Protein AF-U2FSF7-F1 (afdb_monomer_lite)

pLDDT: mean 78.2, std 10.99, range [46.97, 90.81]

Sequence (71 aa):
MYLLVQSDRFCELNISKDIINLFDFSKPYVEEEIEVINELTEIIEGQDNVTEDKLVKHFNEQTNFDIIKIS

Secondary structure (DSSP, 8-state):
-EEEEETTEEEEEEEETTEEEEE---SS-HHHHHHHHHHHHHHHHT-TT--HHHHHHHHHHHSS-EEEE--

Radius of gyration: 11.48 Å; chains: 1; bounding box: 27×22×33 Å

Structure (mmCIF, N/CA/C/O backbone):
data_AF-U2FSF7-F1
#
_entry.id   AF-U2FSF7-F1
#
loop_
_atom_site.group_PDB
_atom_site.id
_atom_site.type_symbol
_atom_site.label_atom_id
_atom_site.label_alt_id
_atom_site.label_comp_id
_atom_site.label_asym_id
_atom_site.label_entity_id
_atom_site.label_seq_id
_atom_site.pdbx_PDB_ins_code
_atom_site.Cartn_x
_atom_site.Cartn_y
_atom_site.Cartn_z
_atom_site.occupancy
_atom_site.B_iso_or_equiv
_atom_site.auth_seq_id
_atom_site.auth_comp_id
_atom_site.auth_asym_id
_atom_site.auth_atom_id
_atom_site.pdbx_PDB_model_num
ATOM 1 N N . MET A 1 1 ? -3.636 -9.505 0.714 1.00 77.44 1 MET A N 1
ATOM 2 C CA . MET A 1 1 ? -2.454 -9.259 -0.141 1.00 77.44 1 MET A CA 1
ATOM 3 C C . MET A 1 1 ? -2.802 -8.107 -1.064 1.00 77.44 1 MET A C 1
ATOM 5 O O . MET A 1 1 ? -3.961 -8.021 -1.466 1.00 77.44 1 MET A O 1
ATOM 9 N N . TYR A 1 2 ? -1.852 -7.222 -1.348 1.00 84.75 2 TYR A N 1
ATOM 10 C CA . TYR A 1 2 ? -2.072 -6.031 -2.161 1.00 84.75 2 TYR A CA 1
ATOM 11 C C . TYR A 1 2 ? -1.037 -5.945 -3.283 1.00 84.75 2 TYR A C 1
ATOM 13 O O . TYR A 1 2 ? 0.061 -6.479 -3.152 1.00 84.75 2 TYR A O 1
ATOM 21 N N . LEU A 1 3 ? -1.388 -5.266 -4.371 1.00 83.75 3 LEU A N 1
ATOM 22 C CA . LEU A 1 3 ? -0.428 -4.748 -5.341 1.00 83.75 3 LEU A CA 1
ATOM 23 C C . LEU A 1 3 ? -0.267 -3.257 -5.097 1.00 83.75 3 LEU A C 1
ATOM 25 O O . LEU A 1 3 ? -1.268 -2.556 -4.979 1.00 83.75 3 LEU A O 1
ATOM 29 N N . LEU A 1 4 ? 0.970 -2.785 -5.059 1.00 86.94 4 LEU A N 1
ATOM 30 C CA . LEU A 1 4 ? 1.277 -1.373 -5.212 1.00 86.94 4 LEU A CA 1
ATOM 31 C C . LEU A 1 4 ? 1.593 -1.135 -6.688 1.00 86.94 4 LEU A C 1
ATOM 33 O O . LEU A 1 4 ? 2.458 -1.806 -7.248 1.00 86.94 4 LEU A O 1
ATOM 37 N N . VAL A 1 5 ? 0.880 -0.215 -7.326 1.00 85.31 5 VAL A 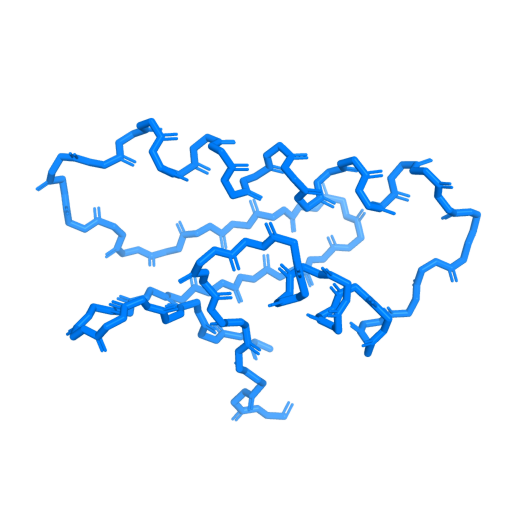N 1
ATOM 38 C CA . VAL A 1 5 ? 0.987 0.064 -8.761 1.00 85.31 5 VAL A CA 1
ATOM 39 C C . VAL A 1 5 ? 1.367 1.523 -8.967 1.00 85.31 5 VAL A C 1
ATOM 41 O O . VAL A 1 5 ? 0.835 2.409 -8.306 1.00 85.31 5 VAL A O 1
ATOM 44 N N . GLN A 1 6 ? 2.270 1.781 -9.910 1.00 85.06 6 GLN A N 1
ATOM 45 C CA . GLN A 1 6 ? 2.580 3.127 -10.379 1.00 85.06 6 GLN A CA 1
ATOM 46 C C . GLN A 1 6 ? 2.821 3.084 -11.883 1.00 85.06 6 GLN A C 1
ATOM 48 O O . GLN A 1 6 ? 3.798 2.495 -12.338 1.00 85.06 6 GLN A O 1
ATOM 53 N N . SER A 1 7 ? 1.957 3.725 -12.668 1.00 82.69 7 SER A N 1
ATOM 54 C CA . SER A 1 7 ? 2.047 3.716 -14.135 1.00 82.69 7 SER A CA 1
ATOM 55 C C . SER A 1 7 ? 2.126 2.291 -14.722 1.00 82.69 7 SER A C 1
ATOM 57 O O . SER A 1 7 ? 1.113 1.601 -14.788 1.00 82.69 7 SER A O 1
ATOM 59 N N . ASP A 1 8 ? 3.308 1.853 -15.165 1.00 78.50 8 ASP A N 1
ATOM 60 C CA . ASP A 1 8 ? 3.593 0.576 -15.828 1.00 78.50 8 ASP A CA 1
ATOM 61 C C . ASP A 1 8 ? 4.341 -0.437 -14.941 1.00 78.50 8 ASP A C 1
ATOM 63 O O . ASP A 1 8 ? 4.667 -1.536 -15.396 1.00 78.50 8 ASP A O 1
ATOM 67 N N . ARG A 1 9 ? 4.586 -0.096 -13.672 1.00 80.38 9 ARG A N 1
ATOM 68 C CA . ARG A 1 9 ? 5.267 -0.948 -12.689 1.00 80.38 9 ARG A CA 1
ATOM 69 C C . ARG A 1 9 ? 4.343 -1.337 -11.542 1.00 80.38 9 ARG A C 1
ATOM 71 O O . ARG A 1 9 ? 3.457 -0.579 -11.150 1.00 80.38 9 ARG A O 1
ATOM 78 N N . PHE A 1 10 ? 4.572 -2.531 -11.005 1.00 81.25 10 PHE A N 1
ATOM 79 C CA . PHE A 1 10 ? 3.876 -3.034 -9.828 1.00 81.25 10 PHE A CA 1
ATOM 80 C C . PHE A 1 10 ? 4.834 -3.795 -8.913 1.00 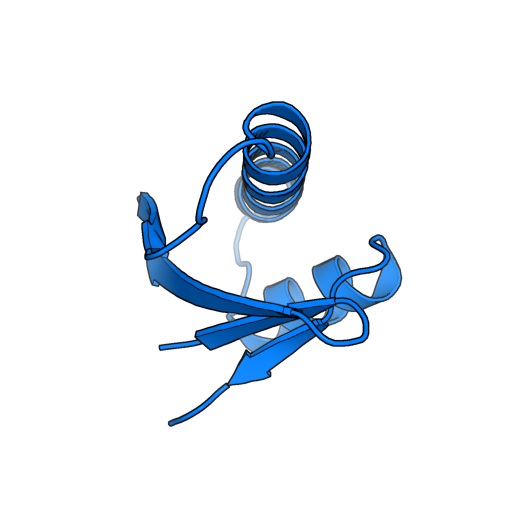81.25 10 PHE A C 1
ATOM 82 O O . PHE A 1 10 ? 5.839 -4.336 -9.374 1.00 81.25 10 PHE A O 1
ATOM 89 N N . CYS A 1 11 ? 4.491 -3.868 -7.632 1.00 81.56 11 CYS A N 1
ATOM 90 C CA . CYS A 1 11 ? 5.126 -4.762 -6.673 1.00 81.56 11 CYS A CA 1
ATOM 91 C C . CYS A 1 11 ? 4.085 -5.345 -5.713 1.00 81.56 11 CYS A C 1
ATOM 93 O O . CYS A 1 11 ? 2.972 -4.825 -5.566 1.00 81.56 11 CYS A O 1
ATOM 95 N N . GLU A 1 12 ? 4.429 -6.461 -5.081 1.00 81.69 12 GLU A N 1
ATOM 96 C CA . GLU A 1 12 ? 3.572 -7.068 -4.071 1.00 81.69 12 GLU A CA 1
ATOM 97 C C . GLU A 1 12 ? 3.747 -6.338 -2.739 1.00 81.69 12 GLU A C 1
ATOM 99 O O . GLU A 1 12 ? 4.858 -6.129 -2.255 1.00 81.69 12 GLU A O 1
ATOM 104 N N . LEU A 1 13 ? 2.628 -5.979 -2.121 1.00 81.38 13 LEU A N 1
ATOM 105 C CA . LEU A 1 13 ? 2.571 -5.300 -0.839 1.00 81.38 13 LEU A CA 1
ATOM 106 C C . LEU A 1 13 ? 1.819 -6.179 0.162 1.00 81.38 13 LEU A C 1
ATOM 108 O O . LEU A 1 13 ? 0.660 -6.571 -0.033 1.00 81.38 13 LEU A O 1
ATOM 112 N N . ASN A 1 14 ? 2.479 -6.479 1.275 1.00 77.44 14 ASN A N 1
ATOM 113 C CA . ASN A 1 14 ? 1.848 -7.106 2.422 1.00 77.44 14 ASN A CA 1
ATOM 114 C C . ASN A 1 14 ? 1.719 -6.083 3.550 1.00 77.44 14 ASN A C 1
ATOM 116 O O . ASN A 1 14 ? 2.726 -5.567 4.029 1.00 77.44 14 ASN A O 1
ATOM 120 N N . ILE A 1 15 ? 0.480 -5.818 3.963 1.00 72.38 15 ILE A N 1
ATOM 121 C CA . ILE A 1 15 ? 0.149 -4.896 5.048 1.00 72.38 15 ILE A CA 1
ATOM 122 C C . ILE A 1 15 ? -0.391 -5.743 6.194 1.00 72.38 15 ILE A C 1
ATOM 124 O O . ILE A 1 15 ? -1.479 -6.311 6.105 1.00 72.38 15 ILE A O 1
ATOM 128 N N . SER A 1 16 ? 0.382 -5.844 7.267 1.00 70.19 16 SER A N 1
ATOM 129 C CA . SER A 1 16 ? -0.059 -6.394 8.547 1.00 70.19 16 SER A CA 1
ATOM 130 C C . SER A 1 16 ? 0.082 -5.319 9.621 1.00 70.19 16 SER A C 1
ATOM 132 O O . SER A 1 16 ? 0.841 -4.373 9.429 1.00 70.19 16 SER A O 1
ATOM 134 N N . LYS A 1 17 ? -0.631 -5.459 10.748 1.00 59.44 17 LYS A N 1
ATOM 135 C CA . LYS A 1 17 ? -0.663 -4.444 11.821 1.00 59.44 17 LYS A CA 1
ATOM 136 C C . LYS A 1 17 ? 0.721 -3.975 12.291 1.00 59.44 17 LYS A C 1
ATOM 138 O O . LYS A 1 17 ? 0.827 -2.841 12.731 1.00 59.44 17 LYS A O 1
ATOM 143 N N . ASP A 1 18 ? 1.739 -4.825 12.158 1.00 57.03 18 ASP A N 1
ATOM 144 C CA . ASP A 1 18 ? 3.082 -4.571 12.684 1.00 57.03 18 ASP A CA 1
ATOM 145 C C . ASP A 1 18 ? 4.185 -4.634 11.608 1.00 57.03 18 ASP A C 1
ATOM 147 O O . ASP A 1 18 ? 5.350 -4.380 11.908 1.00 57.03 18 ASP A O 1
ATOM 151 N N . ILE A 1 19 ? 3.862 -5.031 10.368 1.00 57.47 19 ILE A N 1
ATOM 152 C CA . ILE A 1 19 ? 4.854 -5.249 9.303 1.00 57.47 19 ILE A CA 1
ATOM 153 C C . ILE A 1 19 ? 4.267 -4.857 7.948 1.00 57.47 19 ILE A C 1
ATOM 155 O O . ILE A 1 19 ? 3.271 -5.444 7.509 1.00 57.47 19 ILE A O 1
ATOM 159 N N . ILE A 1 20 ? 4.947 -3.928 7.277 1.00 63.94 20 ILE A N 1
ATOM 160 C CA . ILE A 1 20 ? 4.772 -3.593 5.865 1.00 63.94 20 ILE A CA 1
ATOM 161 C C . ILE A 1 20 ? 5.959 -4.195 5.112 1.00 63.94 20 ILE A C 1
ATOM 163 O O . ILE A 1 20 ? 7.098 -3.804 5.349 1.00 63.94 20 ILE A O 1
ATOM 167 N N . ASN A 1 21 ? 5.698 -5.155 4.226 1.00 63.88 21 ASN A N 1
ATOM 168 C CA . ASN A 1 21 ? 6.727 -5.738 3.367 1.00 63.88 21 ASN A CA 1
ATOM 169 C C . ASN A 1 21 ? 6.389 -5.465 1.905 1.00 63.88 21 ASN A C 1
ATOM 171 O O . ASN A 1 21 ? 5.301 -5.824 1.444 1.00 63.88 21 ASN A O 1
ATOM 175 N N . LEU A 1 22 ? 7.345 -4.880 1.191 1.00 63.94 22 LEU A N 1
ATOM 176 C CA . LEU A 1 22 ? 7.322 -4.721 -0.256 1.00 63.94 22 LEU A CA 1
ATOM 177 C C . LEU A 1 22 ? 8.169 -5.848 -0.863 1.00 63.94 22 LEU A C 1
ATOM 179 O O . LEU A 1 22 ? 9.353 -5.983 -0.559 1.00 63.94 22 LEU A O 1
ATOM 183 N N . PHE A 1 23 ? 7.554 -6.704 -1.672 1.00 59.19 23 PHE A N 1
ATOM 184 C CA . PHE A 1 23 ? 8.228 -7.800 -2.364 1.00 59.19 23 PHE A CA 1
ATOM 185 C C . PHE A 1 23 ? 8.452 -7.415 -3.835 1.00 59.19 23 PHE A C 1
ATOM 187 O O . PHE A 1 23 ? 7.561 -6.876 -4.489 1.00 59.19 23 PHE A O 1
ATOM 194 N N . ASP A 1 24 ? 9.645 -7.727 -4.353 1.00 58.22 24 ASP A N 1
ATOM 195 C CA . ASP A 1 24 ? 10.024 -7.619 -5.774 1.00 58.22 24 ASP A CA 1
ATOM 196 C C . ASP A 1 24 ? 10.229 -6.210 -6.375 1.00 58.22 24 ASP A C 1
ATOM 198 O O . ASP A 1 24 ? 10.083 -6.006 -7.581 1.00 58.22 24 ASP A O 1
ATOM 202 N N . PHE A 1 25 ? 10.718 -5.234 -5.600 1.00 57.97 25 PHE A N 1
ATOM 203 C CA . PHE A 1 25 ? 11.350 -4.060 -6.220 1.00 57.97 25 PHE A CA 1
ATOM 204 C C . PHE A 1 25 ? 12.661 -4.458 -6.918 1.00 57.97 25 PHE A C 1
ATOM 206 O O . PHE A 1 25 ? 13.726 -4.583 -6.305 1.00 57.97 25 PHE A O 1
ATOM 213 N N . SER A 1 26 ? 12.623 -4.620 -8.240 1.00 54.91 26 SER A N 1
ATOM 214 C CA . SER A 1 26 ? 13.840 -4.620 -9.048 1.00 54.91 26 SER A CA 1
ATOM 215 C C . SER A 1 26 ? 14.486 -3.230 -8.961 1.00 54.91 26 SER A C 1
ATOM 217 O O . SER A 1 26 ? 13.893 -2.245 -9.392 1.00 54.91 26 SER A O 1
ATOM 219 N N . LYS A 1 27 ? 15.686 -3.151 -8.365 1.00 55.34 27 LYS A N 1
ATOM 220 C CA . LYS A 1 27 ? 16.492 -1.923 -8.180 1.00 55.34 27 LYS A CA 1
ATOM 221 C C . LYS A 1 27 ? 16.522 -1.030 -9.441 1.00 55.34 27 LYS A C 1
ATOM 223 O O . LYS A 1 27 ? 16.607 -1.590 -10.536 1.00 55.34 27 LYS A O 1
ATOM 228 N N . PRO A 1 28 ? 16.584 0.316 -9.305 1.00 46.97 28 PRO A N 1
ATOM 229 C CA . PRO A 1 28 ? 17.076 1.076 -8.149 1.00 46.97 28 PRO A CA 1
ATOM 230 C C . PRO A 1 28 ? 16.021 2.040 -7.570 1.00 46.97 28 PRO A C 1
ATOM 232 O O . PRO A 1 28 ? 15.959 3.191 -7.982 1.00 46.97 28 PRO A O 1
ATOM 235 N N . TYR A 1 29 ? 15.226 1.600 -6.589 1.00 62.19 29 TYR A N 1
ATOM 236 C CA . TYR A 1 29 ? 14.122 2.416 -6.049 1.00 62.19 29 TYR A CA 1
ATOM 237 C C . TYR A 1 29 ? 14.058 2.425 -4.516 1.00 62.19 29 TYR A C 1
ATOM 239 O O . TYR A 1 29 ? 12.985 2.501 -3.935 1.00 62.19 29 TYR A O 1
ATOM 247 N N . VAL A 1 30 ? 15.219 2.370 -3.853 1.00 68.06 30 VAL A N 1
ATOM 248 C CA . VAL A 1 30 ? 15.310 2.386 -2.377 1.00 68.06 30 VAL A CA 1
ATOM 249 C C . VAL A 1 30 ? 14.632 3.627 -1.780 1.00 68.06 30 VAL A C 1
ATOM 251 O O . VAL A 1 30 ? 14.033 3.535 -0.719 1.00 68.06 30 VAL A O 1
ATOM 254 N N . GLU A 1 31 ? 14.695 4.779 -2.454 1.00 76.00 31 GLU A N 1
ATOM 255 C CA . GLU A 1 31 ? 14.044 6.011 -1.980 1.00 76.00 31 GLU A CA 1
ATOM 256 C C . GLU A 1 31 ? 12.513 5.949 -2.096 1.00 76.00 31 GLU A C 1
ATOM 258 O O . GLU A 1 31 ? 11.834 6.265 -1.125 1.00 76.00 31 GLU A O 1
ATOM 263 N N . GLU A 1 32 ? 11.976 5.476 -3.230 1.00 76.69 32 GLU A N 1
ATOM 264 C CA . GLU A 1 32 ? 10.524 5.301 -3.428 1.00 76.69 32 GLU A CA 1
ATOM 265 C C . GLU A 1 32 ? 9.959 4.252 -2.450 1.00 76.69 32 GLU A C 1
ATOM 267 O O . GLU A 1 32 ? 8.881 4.429 -1.891 1.00 76.69 32 GLU A O 1
ATOM 272 N N . GLU A 1 33 ? 10.705 3.173 -2.192 1.00 76.75 33 GLU A N 1
ATOM 273 C CA . GLU A 1 33 ? 10.339 2.148 -1.208 1.00 76.75 33 GLU A CA 1
ATOM 274 C C . GLU A 1 33 ? 10.236 2.735 0.210 1.00 76.75 33 GLU A C 1
ATOM 276 O O . GLU A 1 33 ? 9.264 2.484 0.924 1.00 76.75 33 GLU A O 1
ATOM 281 N N . ILE A 1 34 ? 11.216 3.558 0.604 1.00 79.75 34 ILE A N 1
ATOM 282 C CA . ILE A 1 34 ? 11.219 4.250 1.900 1.00 79.75 34 ILE A CA 1
ATOM 283 C C . ILE A 1 34 ? 10.049 5.235 1.996 1.00 79.75 34 ILE A C 1
ATOM 285 O O . ILE A 1 34 ? 9.4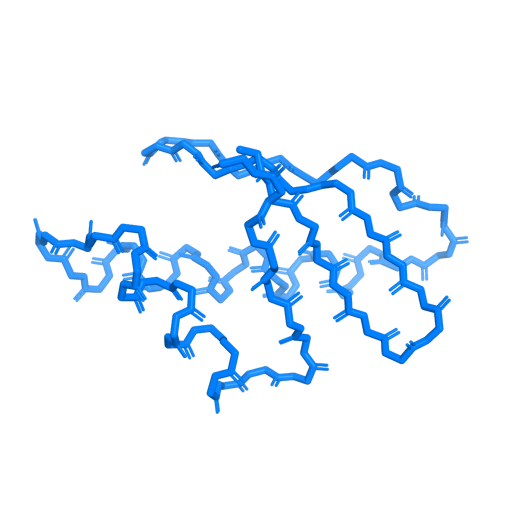04 5.297 3.040 1.00 79.75 34 ILE A O 1
ATOM 289 N N . GLU A 1 35 ? 9.761 5.986 0.932 1.00 83.88 35 GLU A N 1
ATOM 290 C CA . GLU A 1 35 ? 8.637 6.928 0.884 1.00 83.88 35 GLU A CA 1
ATOM 291 C C . GLU A 1 35 ? 7.302 6.213 1.129 1.00 83.88 35 GLU A C 1
ATOM 293 O O . GLU A 1 35 ? 6.543 6.607 2.013 1.00 83.88 35 GLU A O 1
ATOM 298 N N . VAL A 1 36 ? 7.062 5.101 0.428 1.00 85.19 36 VAL A N 1
ATOM 299 C CA . VAL A 1 36 ? 5.847 4.287 0.585 1.00 85.19 36 VAL A CA 1
ATOM 300 C C . VAL A 1 36 ? 5.716 3.739 2.007 1.00 85.19 36 VAL A C 1
ATOM 302 O O . VAL A 1 36 ? 4.633 3.794 2.592 1.00 85.19 36 VAL A O 1
ATOM 305 N N . ILE A 1 37 ? 6.802 3.203 2.577 1.00 82.81 37 ILE A N 1
ATOM 306 C CA . ILE A 1 37 ? 6.794 2.653 3.940 1.00 82.81 37 ILE A CA 1
ATOM 307 C C . ILE A 1 37 ? 6.519 3.752 4.971 1.00 82.81 37 ILE A C 1
ATOM 309 O O . ILE A 1 37 ? 5.726 3.528 5.889 1.00 82.81 37 ILE A O 1
ATOM 313 N N . ASN A 1 38 ? 7.144 4.923 4.830 1.00 84.56 38 ASN A N 1
ATOM 314 C CA . ASN A 1 38 ? 6.943 6.044 5.746 1.00 84.56 38 ASN A CA 1
ATOM 315 C C . ASN A 1 38 ? 5.493 6.531 5.709 1.00 84.56 38 ASN A C 1
ATOM 317 O O . ASN A 1 38 ? 4.870 6.614 6.763 1.00 84.56 38 ASN A O 1
ATOM 321 N N . GLU A 1 39 ? 4.930 6.749 4.519 1.00 86.94 39 GLU A N 1
ATOM 322 C CA . GLU A 1 39 ? 3.539 7.190 4.364 1.00 86.94 39 GLU A CA 1
ATOM 323 C C . GLU A 1 39 ? 2.563 6.191 5.005 1.00 86.94 39 GLU A C 1
ATOM 325 O O . GLU A 1 39 ? 1.699 6.551 5.804 1.00 86.94 39 GLU A O 1
ATOM 330 N N .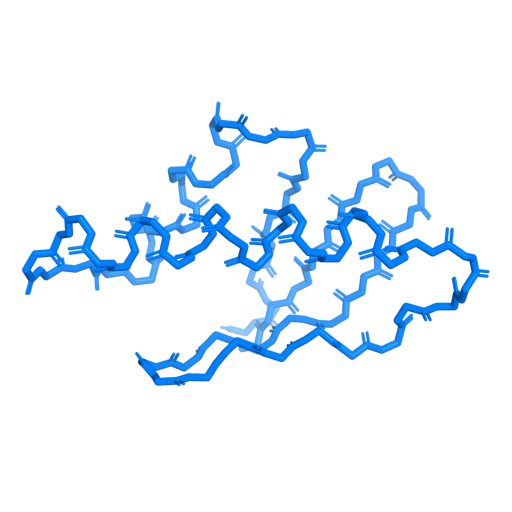 LEU A 1 40 ? 2.732 4.894 4.726 1.00 86.38 40 LEU A N 1
ATOM 331 C CA . LEU A 1 40 ? 1.905 3.851 5.332 1.00 86.38 40 LEU A CA 1
ATOM 332 C C . LEU A 1 40 ? 2.034 3.813 6.861 1.00 86.38 40 LEU A C 1
ATOM 334 O O . LEU A 1 40 ? 1.038 3.593 7.553 1.00 86.38 40 LEU A O 1
ATOM 338 N N . THR A 1 41 ? 3.240 4.032 7.386 1.00 83.31 41 THR A N 1
ATOM 339 C CA . THR A 1 41 ? 3.503 4.066 8.831 1.00 83.31 41 THR A CA 1
ATOM 340 C C . THR A 1 41 ? 2.813 5.262 9.482 1.00 83.31 41 THR A C 1
ATOM 342 O O . THR A 1 41 ? 2.117 5.084 10.480 1.00 83.31 41 THR A O 1
ATOM 345 N N . GLU A 1 42 ? 2.913 6.453 8.887 1.00 86.31 42 GLU A N 1
ATOM 346 C CA . GLU A 1 42 ? 2.257 7.667 9.387 1.00 86.31 42 GLU A CA 1
ATOM 347 C C . GLU A 1 42 ? 0.731 7.508 9.459 1.00 86.31 42 GLU A C 1
ATOM 349 O O . GLU A 1 42 ? 0.104 7.903 10.446 1.00 86.31 42 GLU A O 1
ATOM 354 N N . ILE A 1 43 ? 0.123 6.856 8.462 1.00 84.88 43 ILE A N 1
ATOM 355 C CA . ILE A 1 43 ? -1.320 6.573 8.445 1.00 84.88 43 ILE A CA 1
ATOM 356 C C . ILE A 1 43 ? -1.725 5.642 9.596 1.00 84.88 43 ILE A C 1
ATOM 358 O O . ILE A 1 43 ? -2.765 5.862 10.225 1.00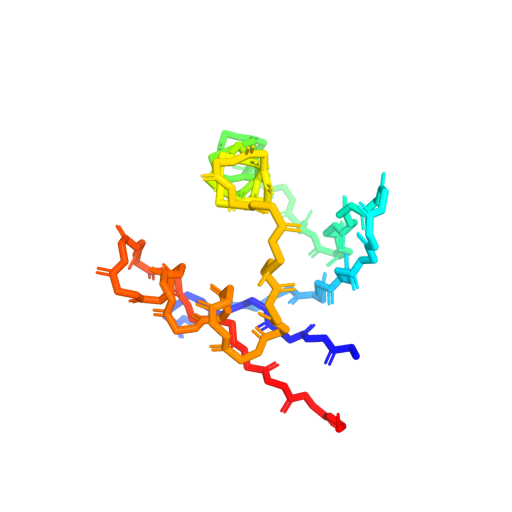 84.88 43 ILE A O 1
ATOM 362 N N . ILE A 1 44 ? -0.931 4.598 9.857 1.00 83.88 44 ILE A N 1
ATOM 363 C CA . ILE A 1 44 ? -1.201 3.603 10.906 1.00 83.88 44 ILE A CA 1
ATOM 364 C C . ILE A 1 44 ? -1.004 4.215 12.297 1.00 83.88 44 ILE A C 1
ATOM 366 O O . ILE A 1 44 ? -1.864 4.045 13.159 1.00 83.88 44 ILE A O 1
ATOM 370 N N . GLU A 1 45 ? 0.095 4.938 12.520 1.00 83.25 45 GLU A N 1
ATOM 371 C CA . GLU A 1 45 ? 0.409 5.553 13.815 1.00 83.25 45 GLU A CA 1
ATOM 372 C C . GLU A 1 45 ? -0.506 6.741 14.141 1.00 83.25 45 GLU A C 1
ATOM 374 O O . GLU A 1 45 ? -0.832 6.979 15.305 1.00 83.25 45 GLU A O 1
ATOM 379 N N . GLY A 1 46 ? -0.966 7.477 13.126 1.00 80.31 46 GLY A N 1
ATOM 380 C CA . GLY A 1 46 ? -1.827 8.646 13.295 1.00 80.31 46 GLY A CA 1
ATOM 381 C C . GLY A 1 46 ? -3.282 8.337 13.669 1.00 80.31 46 GLY A C 1
ATOM 382 O O . GLY A 1 46 ? -4.054 9.273 13.902 1.00 80.31 46 GLY A O 1
ATOM 383 N N . GLN A 1 47 ? -3.703 7.064 13.704 1.00 78.12 47 GLN A N 1
ATOM 384 C CA . GLN A 1 47 ? -5.107 6.686 13.900 1.00 78.12 47 GLN A CA 1
ATOM 385 C C . GLN A 1 47 ? -5.286 5.468 14.824 1.00 78.12 47 GLN A C 1
ATOM 387 O O . GLN A 1 47 ? -4.963 4.343 14.457 1.00 78.12 47 GLN A O 1
ATOM 392 N N . ASP A 1 48 ? -5.971 5.660 15.962 1.00 69.88 48 ASP A N 1
ATOM 393 C CA . ASP A 1 48 ? -6.267 4.608 16.961 1.00 69.88 48 ASP A CA 1
ATOM 394 C C . ASP A 1 48 ? -7.006 3.368 16.405 1.00 69.88 48 ASP A C 1
ATOM 396 O O . ASP A 1 48 ? -7.031 2.320 17.048 1.00 69.88 48 ASP A O 1
ATOM 400 N N . ASN A 1 49 ? -7.660 3.472 15.238 1.00 71.44 49 ASN A N 1
ATOM 401 C CA . ASN A 1 49 ? -8.387 2.374 14.585 1.00 71.44 49 ASN A CA 1
ATOM 402 C C . ASN A 1 49 ? -8.439 2.544 13.054 1.00 71.44 49 ASN A C 1
ATOM 404 O O . ASN A 1 49 ? -9.508 2.768 12.465 1.00 71.44 49 ASN A O 1
ATOM 408 N N . VAL A 1 50 ? -7.285 2.427 12.394 1.00 79.19 50 VAL A N 1
ATOM 409 C CA . VAL A 1 50 ? -7.217 2.312 10.930 1.00 79.19 50 VAL A CA 1
ATOM 410 C C . VAL A 1 50 ? -7.762 0.954 10.474 1.00 79.19 50 VAL A C 1
ATOM 412 O O . VAL A 1 50 ? -7.335 -0.107 10.927 1.00 79.19 50 VAL A O 1
ATOM 415 N N . THR A 1 51 ? -8.741 0.990 9.570 1.00 84.44 51 THR A N 1
ATOM 416 C CA . THR A 1 51 ? -9.196 -0.190 8.824 1.00 84.44 51 THR A CA 1
ATOM 417 C C . THR A 1 51 ? -8.425 -0.276 7.513 1.00 84.44 51 THR A C 1
ATOM 419 O O . THR A 1 51 ? -8.010 0.756 6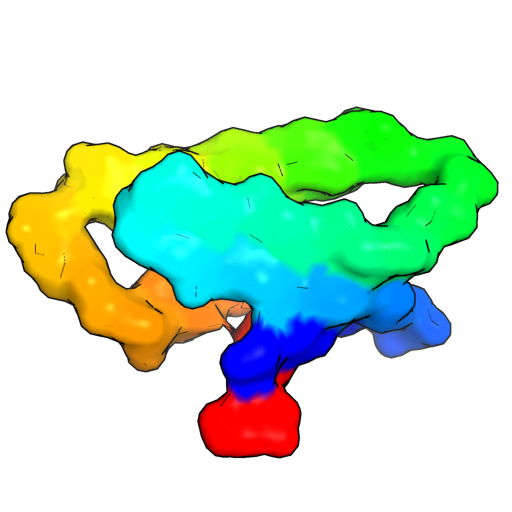.989 1.00 84.44 51 THR A O 1
ATOM 422 N N . GLU A 1 52 ? -8.303 -1.476 6.938 1.00 82.00 52 GLU A N 1
ATOM 423 C CA . GLU A 1 52 ? -7.657 -1.669 5.627 1.00 82.00 52 GLU A CA 1
ATOM 424 C C . GLU A 1 52 ? -8.204 -0.694 4.571 1.00 82.00 52 GLU A C 1
ATOM 426 O O . GLU A 1 52 ? -7.438 0.036 3.952 1.00 82.00 52 GLU A O 1
ATOM 431 N N . ASP A 1 53 ? -9.532 -0.590 4.445 1.00 85.00 53 ASP A N 1
ATOM 432 C CA . ASP A 1 53 ? -10.176 0.292 3.460 1.00 85.00 53 ASP A CA 1
ATOM 433 C C . ASP A 1 53 ? -9.834 1.776 3.653 1.00 85.00 53 ASP A C 1
ATOM 435 O O . ASP A 1 53 ? -9.738 2.528 2.685 1.00 85.00 53 ASP A O 1
ATOM 439 N N . LYS A 1 54 ? -9.656 2.218 4.906 1.00 87.19 54 LYS A N 1
ATOM 440 C CA . LYS A 1 54 ? -9.296 3.610 5.206 1.00 87.19 54 LYS A CA 1
ATOM 441 C C . LYS A 1 54 ? -7.844 3.877 4.858 1.00 87.19 54 LYS A C 1
ATOM 443 O O . LYS A 1 54 ? -7.562 4.926 4.296 1.00 87.19 54 LYS A O 1
ATOM 448 N N . LEU A 1 55 ? -6.962 2.935 5.180 1.00 86.94 55 LEU A N 1
ATOM 449 C CA . LEU A 1 55 ? -5.548 3.028 4.853 1.00 86.94 55 LEU A CA 1
ATOM 450 C C . LEU A 1 55 ? -5.350 3.096 3.340 1.00 86.94 55 LEU A C 1
ATOM 452 O O . LEU A 1 55 ? -4.720 4.031 2.862 1.00 86.94 55 LEU A O 1
ATOM 456 N N . VAL A 1 56 ? -5.954 2.166 2.592 1.00 88.56 56 VAL A N 1
ATOM 457 C CA . VAL A 1 56 ? -5.855 2.121 1.124 1.00 88.56 56 VAL A CA 1
ATOM 458 C C . VAL A 1 56 ? -6.383 3.411 0.509 1.00 88.56 56 VAL A C 1
ATOM 460 O O . VAL A 1 56 ? -5.713 4.028 -0.313 1.00 88.56 56 VAL A O 1
ATOM 463 N N . LYS A 1 57 ? -7.568 3.860 0.940 1.00 90.62 57 LYS A N 1
ATOM 464 C CA . LYS A 1 57 ? -8.150 5.103 0.434 1.00 90.62 57 LYS A CA 1
ATOM 465 C C . LYS A 1 57 ? -7.239 6.303 0.698 1.00 90.62 57 LYS A C 1
ATOM 467 O O . LYS A 1 57 ? -7.018 7.098 -0.205 1.00 90.62 57 LYS A O 1
ATOM 472 N N . HIS A 1 58 ? -6.747 6.441 1.925 1.00 90.06 58 HIS A N 1
ATOM 473 C CA . HIS A 1 58 ? -5.941 7.590 2.314 1.00 90.06 58 HIS A CA 1
ATOM 474 C C . HIS A 1 58 ? -4.606 7.617 1.566 1.00 90.06 58 HIS A C 1
ATOM 476 O O . HIS A 1 58 ? -4.235 8.649 1.021 1.00 90.06 58 HIS A O 1
ATOM 482 N N . PHE A 1 59 ? -3.935 6.471 1.464 1.00 90.44 59 PHE A N 1
ATOM 483 C CA . PHE A 1 59 ? -2.672 6.345 0.746 1.00 90.44 59 PHE A CA 1
ATOM 484 C C . PHE A 1 59 ? -2.806 6.701 -0.747 1.00 90.44 59 PHE A C 1
ATOM 486 O O . PHE A 1 59 ? -2.009 7.482 -1.269 1.00 90.44 59 PHE A O 1
ATOM 493 N N . ASN A 1 60 ? -3.842 6.197 -1.432 1.00 90.81 60 ASN A N 1
ATOM 494 C CA . ASN A 1 60 ? -4.070 6.498 -2.854 1.00 90.81 60 ASN A CA 1
ATOM 495 C C . ASN A 1 60 ? -4.495 7.964 -3.093 1.00 90.81 60 ASN A C 1
ATOM 497 O O . ASN A 1 60 ? -4.370 8.471 -4.203 1.00 90.81 60 ASN A O 1
ATOM 501 N N . GLU A 1 61 ? -5.029 8.655 -2.078 1.00 90.81 61 GLU A N 1
ATOM 502 C CA . GLU A 1 61 ? -5.356 10.088 -2.157 1.00 90.81 61 GLU A CA 1
ATOM 503 C C . GLU A 1 61 ? -4.121 10.990 -1.965 1.00 90.81 61 GLU A C 1
ATOM 505 O O . GLU A 1 61 ? -4.135 12.133 -2.427 1.00 90.81 61 GLU A O 1
ATOM 510 N N . GLN A 1 62 ? -3.075 10.501 -1.288 1.00 87.38 62 GLN A N 1
ATOM 511 C CA . GLN A 1 62 ? -1.889 11.286 -0.916 1.00 87.38 62 GLN A CA 1
ATOM 512 C C . GLN A 1 62 ? -0.657 11.024 -1.786 1.00 87.38 62 GLN A C 1
ATOM 514 O O . GLN A 1 62 ? 0.202 11.897 -1.910 1.00 87.38 62 GLN A O 1
ATOM 519 N N . THR A 1 63 ? -0.571 9.853 -2.412 1.00 87.00 63 THR A N 1
ATOM 520 C CA . THR A 1 63 ? 0.599 9.445 -3.196 1.00 87.00 63 THR A CA 1
ATOM 521 C C . THR A 1 63 ? 0.284 9.355 -4.689 1.00 87.00 63 THR A C 1
ATOM 523 O O . THR A 1 63 ? -0.862 9.443 -5.122 1.00 87.00 63 THR A O 1
ATOM 526 N N . ASN A 1 64 ? 1.318 9.179 -5.512 1.00 87.88 64 ASN A N 1
ATOM 527 C CA . ASN A 1 64 ? 1.167 8.858 -6.934 1.00 87.88 64 ASN A CA 1
ATOM 528 C C . ASN A 1 64 ? 1.104 7.338 -7.197 1.00 87.88 64 ASN A C 1
ATOM 530 O O . ASN A 1 64 ? 1.251 6.913 -8.345 1.00 87.88 64 ASN A O 1
ATOM 534 N N . PHE A 1 65 ? 0.927 6.542 -6.143 1.00 87.38 65 PHE A N 1
ATOM 535 C CA . PHE A 1 65 ? 0.813 5.093 -6.182 1.00 87.38 65 PHE A CA 1
ATOM 536 C C . PHE A 1 65 ? -0.627 4.670 -5.886 1.00 87.38 65 PHE A C 1
ATOM 538 O O . PHE A 1 65 ? -1.339 5.314 -5.119 1.00 87.38 65 PHE A O 1
ATOM 545 N N . ASP A 1 66 ? -1.024 3.526 -6.434 1.00 89.25 66 ASP A N 1
ATOM 546 C CA . ASP A 1 66 ? -2.295 2.884 -6.125 1.00 89.25 66 ASP A CA 1
ATOM 547 C C . ASP A 1 66 ? -2.068 1.556 -5.405 1.00 89.25 66 ASP A C 1
ATOM 549 O O . ASP A 1 66 ? -1.417 0.652 -5.930 1.00 89.25 66 ASP A O 1
ATOM 553 N N . ILE A 1 67 ? -2.666 1.400 -4.225 1.00 89.38 67 ILE A N 1
ATOM 554 C CA . ILE A 1 67 ? -2.804 0.102 -3.566 1.00 89.38 67 ILE A CA 1
ATOM 555 C C . ILE A 1 67 ? -4.081 -0.578 -4.071 1.00 89.38 67 ILE A C 1
ATOM 557 O O . ILE A 1 67 ? -5.189 -0.066 -3.906 1.00 89.38 67 ILE A O 1
ATOM 561 N N . ILE A 1 68 ? -3.935 -1.766 -4.659 1.00 87.94 68 ILE A N 1
ATOM 562 C CA . ILE A 1 68 ? -5.027 -2.580 -5.201 1.00 87.94 68 ILE A CA 1
ATOM 563 C C . ILE A 1 68 ? -5.113 -3.894 -4.426 1.00 87.94 68 ILE A C 1
ATOM 565 O O . ILE A 1 68 ? -4.146 -4.652 -4.337 1.00 87.94 68 ILE A O 1
ATOM 569 N N . LYS A 1 69 ? -6.291 -4.204 -3.878 1.00 86.56 69 LYS A N 1
ATOM 570 C CA . LYS A 1 69 ? -6.549 -5.480 -3.197 1.00 86.56 69 LYS A CA 1
ATOM 571 C C . LYS A 1 69 ? -6.750 -6.595 -4.230 1.00 86.56 69 LYS A C 1
ATOM 573 O O . LYS A 1 69 ? -7.625 -6.488 -5.084 1.00 86.56 69 LYS A O 1
ATOM 578 N N . ILE A 1 70 ? -5.953 -7.662 -4.141 1.00 81.69 70 ILE A N 1
ATOM 579 C CA . ILE A 1 70 ? -5.986 -8.813 -5.073 1.00 81.69 70 ILE A CA 1
ATOM 580 C C . ILE A 1 70 ? -6.780 -10.018 -4.528 1.00 81.69 70 ILE A C 1
ATOM 582 O O . ILE A 1 70 ? -6.879 -11.045 -5.198 1.00 81.69 70 ILE A O 1
ATOM 586 N N . SER A 1 71 ? -7.355 -9.895 -3.324 1.00 62.25 71 SER A N 1
ATOM 587 C CA . SER A 1 71 ? -8.144 -10.930 -2.633 1.00 62.25 71 SER A CA 1
ATOM 588 C C . SER A 1 71 ? -9.126 -10.328 -1.634 1.00 62.25 71 SER A C 1
ATOM 590 O O . SER A 1 71 ? -8.618 -9.644 -0.711 1.00 62.25 71 SER A O 1
#

Foldseek 3Di:
DKWKDADPDIWDWDDDLVDTDTPDDPDDPPPVVVVLVVLLVCQSVVDPDDDPVNSQVVSVVPDSIHIGDPD

Organism: NCBI:txid1033810